Protein AF-A0A356N8U3-F1 (afdb_monomer)

Radius of gyration: 19.45 Å; Cα contacts (8 Å, |Δi|>4): 125; chains: 1; bounding box: 39×38×52 Å

Mean predicted aligned error: 4.86 Å

Foldseek 3Di:
DPDDDDDPDDPPCVVCVVVVVVVVVVVCCVVVVDDDDPPDDPDDDAQDAVLPDDPVVLVVVCVVPVQSVAALAPQRRDGLSSLVSQCVPPPHQLDLVSSCVRHNRLVGPNNNVRRSVVSNVSSCVNVVD

Solvent-accessible surface area (backbone atoms only — not comparable to full-atom values): 7810 Å² total; per-residue (Å²): 133,98,78,87,81,93,74,90,75,58,91,63,47,80,80,43,43,67,59,54,50,51,54,53,52,50,52,48,31,65,78,67,66,53,77,82,66,92,84,69,73,92,76,78,88,67,68,74,59,61,66,80,48,55,72,71,54,43,49,51,49,26,74,75,40,62,45,48,64,41,78,52,19,81,71,54,46,24,25,45,35,44,51,50,49,38,46,70,33,96,71,64,28,89,41,71,70,42,41,25,72,72,62,32,54,37,71,31,92,65,61,24,78,72,28,45,68,56,52,48,49,53,46,26,66,74,72,72,101

Secondary structure (DSSP, 8-state):
----------S-HHHHHHHHHHHHHHHHHHHT-PPP-TT------PPP-GGGS-HHHHHHHHHH-GGGGSEEETTTTEEHHHHHHHHSSSS---SHHHHHHHH-TT-STTTTTTTHHHHHHHHHHHHT-

Structure (mmCIF, N/CA/C/O backbone):
data_AF-A0A356N8U3-F1
#
_entry.id   AF-A0A356N8U3-F1
#
loop_
_atom_site.group_PDB
_atom_site.id
_atom_site.type_symbol
_atom_site.label_atom_id
_atom_site.label_alt_id
_atom_site.label_comp_id
_atom_site.label_asym_id
_atom_site.label_entity_id
_atom_site.label_seq_id
_atom_site.pdbx_PDB_ins_code
_atom_site.Cartn_x
_atom_site.Cartn_y
_atom_site.Cartn_z
_atom_site.occupancy
_atom_site.B_iso_or_equiv
_atom_site.auth_seq_id
_atom_site.auth_comp_id
_atom_site.auth_asym_id
_atom_site.auth_atom_id
_atom_site.pdbx_PDB_model_num
ATOM 1 N N . SER A 1 1 ? 5.193 -17.043 -31.653 1.00 62.25 1 SER A N 1
ATOM 2 C CA . SER A 1 1 ? 4.698 -16.829 -30.282 1.00 62.25 1 SER A CA 1
ATOM 3 C C . SER A 1 1 ? 5.470 -15.649 -29.733 1.00 62.25 1 SER A C 1
ATOM 5 O O . SER A 1 1 ? 6.689 -15.717 -29.778 1.00 62.25 1 SER A O 1
ATOM 7 N N . ASN A 1 2 ? 4.810 -14.564 -29.323 1.00 82.88 2 ASN A N 1
ATOM 8 C CA . ASN A 1 2 ? 5.488 -13.342 -28.860 1.00 82.88 2 ASN A CA 1
ATOM 9 C C . ASN A 1 2 ? 5.459 -13.306 -27.328 1.00 82.88 2 ASN A C 1
ATOM 11 O O . ASN A 1 2 ? 4.795 -12.462 -26.731 1.00 82.88 2 ASN A O 1
ATOM 15 N N . VAL A 1 3 ? 6.086 -14.305 -26.707 1.00 90.88 3 VAL A N 1
ATOM 16 C CA . VAL A 1 3 ? 6.166 -14.437 -25.249 1.00 90.88 3 VAL A CA 1
ATOM 17 C C . VAL A 1 3 ? 7.561 -14.013 -24.817 1.00 90.88 3 VAL A C 1
ATOM 19 O O . VAL A 1 3 ? 8.544 -14.563 -25.302 1.00 90.88 3 VAL A O 1
ATOM 22 N N . TYR A 1 4 ? 7.626 -13.050 -23.902 1.00 91.38 4 TYR A N 1
ATOM 23 C CA . TYR A 1 4 ? 8.856 -12.618 -23.247 1.00 91.38 4 TYR A CA 1
ATOM 24 C C . TYR A 1 4 ? 8.798 -13.090 -21.801 1.00 91.38 4 TYR A C 1
ATOM 26 O O . TYR A 1 4 ? 7.862 -12.750 -21.077 1.00 91.38 4 TYR A O 1
ATOM 34 N N . GLU A 1 5 ? 9.784 -13.877 -21.389 1.00 92.94 5 GLU A N 1
ATOM 35 C CA . GLU A 1 5 ? 9.874 -14.423 -20.041 1.00 92.94 5 GLU A CA 1
ATOM 36 C C . GLU A 1 5 ? 11.188 -13.977 -19.399 1.00 92.94 5 GLU A C 1
ATOM 38 O O . GLU A 1 5 ? 12.265 -14.180 -19.956 1.00 92.94 5 GLU A O 1
ATOM 43 N N . ALA A 1 6 ? 11.096 -13.371 -18.216 1.00 92.00 6 ALA A N 1
ATOM 44 C CA . ALA A 1 6 ? 12.245 -13.129 -17.355 1.00 92.00 6 ALA A CA 1
ATOM 45 C C . ALA A 1 6 ? 12.196 -14.114 -16.187 1.00 92.00 6 ALA A C 1
ATOM 47 O O . ALA A 1 6 ? 11.444 -13.930 -15.230 1.00 92.00 6 ALA A O 1
ATOM 48 N N . ALA A 1 7 ? 12.994 -15.174 -16.294 1.00 91.62 7 ALA A N 1
ATOM 49 C CA . ALA A 1 7 ? 13.084 -16.259 -15.324 1.00 91.62 7 ALA A CA 1
ATOM 50 C C . ALA A 1 7 ? 14.503 -16.369 -14.740 1.00 91.62 7 ALA A C 1
ATOM 52 O O . ALA A 1 7 ? 15.433 -15.703 -15.188 1.00 91.62 7 ALA A O 1
ATOM 53 N N . GLY A 1 8 ? 14.672 -17.211 -13.715 1.00 90.19 8 GLY A N 1
ATOM 54 C CA . GLY A 1 8 ? 15.982 -17.457 -13.092 1.00 90.19 8 GLY A CA 1
ATOM 55 C C . GLY A 1 8 ? 16.490 -16.324 -12.193 1.00 90.19 8 GLY A C 1
ATOM 56 O O . GLY A 1 8 ? 17.667 -16.290 -11.846 1.00 90.19 8 GLY A O 1
ATOM 57 N N . ILE A 1 9 ? 15.614 -15.397 -11.797 1.00 89.56 9 ILE A N 1
ATOM 58 C CA . ILE A 1 9 ? 15.966 -14.270 -10.930 1.00 89.56 9 ILE A CA 1
ATOM 59 C C . ILE A 1 9 ? 16.091 -14.770 -9.484 1.00 89.56 9 ILE A C 1
ATOM 61 O O . ILE A 1 9 ? 15.093 -14.989 -8.797 1.00 89.56 9 ILE A O 1
ATOM 65 N N . GLN A 1 10 ? 17.324 -14.940 -9.009 1.00 85.12 10 GLN A N 1
ATOM 66 C CA . GLN A 1 10 ? 17.610 -15.126 -7.585 1.00 85.12 10 GLN A CA 1
ATOM 67 C C . GLN A 1 10 ? 17.627 -13.762 -6.867 1.00 85.12 10 GLN A C 1
ATOM 69 O O . GLN A 1 10 ? 17.638 -12.707 -7.501 1.00 85.12 10 GLN A O 1
ATOM 74 N N . SER A 1 11 ? 17.605 -13.759 -5.528 1.00 84.44 11 SER A N 1
ATOM 75 C CA . SER A 1 11 ? 17.797 -12.530 -4.747 1.00 84.44 11 SER A CA 1
ATOM 76 C C . SER A 1 11 ? 19.015 -11.743 -5.263 1.00 84.44 11 SER A C 1
ATOM 78 O O . SER A 1 11 ? 20.086 -12.345 -5.364 1.00 84.44 11 SER A O 1
ATOM 80 N N . PRO A 1 12 ? 18.888 -10.430 -5.555 1.00 78.00 12 PRO A N 1
ATOM 81 C CA . PRO A 1 12 ? 17.771 -9.534 -5.230 1.00 78.00 12 PRO A CA 1
ATOM 82 C C . PRO A 1 12 ? 16.863 -9.190 -6.438 1.00 78.00 12 PRO A C 1
ATOM 84 O O . PRO A 1 12 ? 17.084 -8.220 -7.164 1.00 78.00 12 PRO A O 1
ATOM 87 N N . GLY A 1 13 ? 15.768 -9.937 -6.626 1.00 86.81 13 GLY A N 1
ATOM 88 C CA . GLY A 1 13 ? 14.855 -9.719 -7.760 1.00 86.81 13 GLY A CA 1
ATOM 89 C C . GLY A 1 13 ? 14.116 -8.375 -7.759 1.00 86.81 13 GLY A C 1
ATOM 90 O O . GLY A 1 13 ? 13.878 -7.809 -8.821 1.00 86.81 13 GLY A O 1
ATOM 91 N N . ILE A 1 14 ? 13.812 -7.809 -6.585 1.00 87.94 14 ILE A N 1
ATOM 92 C CA . ILE A 1 14 ? 13.098 -6.523 -6.490 1.00 87.94 14 ILE A CA 1
ATOM 93 C C . ILE A 1 14 ? 13.957 -5.335 -6.941 1.00 87.94 14 ILE A C 1
ATOM 95 O O . ILE A 1 14 ? 13.447 -4.410 -7.566 1.00 87.94 14 ILE A O 1
ATOM 99 N N . THR A 1 15 ? 15.263 -5.367 -6.664 1.00 90.75 15 THR A N 1
ATOM 100 C CA . THR A 1 15 ? 16.186 -4.301 -7.075 1.00 90.75 15 THR A CA 1
ATOM 101 C C . THR A 1 15 ? 16.579 -4.438 -8.541 1.00 90.75 15 THR A C 1
ATOM 103 O O . THR A 1 15 ? 16.852 -3.431 -9.184 1.00 90.75 15 THR A O 1
ATOM 106 N N . ALA A 1 16 ? 16.592 -5.663 -9.079 1.00 91.81 16 ALA A N 1
ATOM 107 C CA . ALA A 1 16 ? 16.871 -5.919 -10.490 1.00 91.81 16 ALA A CA 1
ATOM 108 C C . ALA A 1 16 ? 15.662 -5.646 -11.404 1.00 91.81 16 ALA A C 1
ATOM 110 O O . ALA A 1 16 ? 15.849 -5.337 -12.580 1.00 91.81 16 ALA A O 1
ATOM 111 N N . ALA A 1 17 ? 14.431 -5.719 -10.880 1.00 92.75 17 ALA A N 1
ATOM 112 C CA . ALA A 1 17 ? 13.203 -5.601 -11.669 1.00 92.75 17 ALA A CA 1
ATOM 113 C C . ALA A 1 17 ? 13.139 -4.359 -12.587 1.00 92.75 17 ALA A C 1
ATOM 115 O O . ALA A 1 17 ? 12.767 -4.530 -13.748 1.00 92.75 17 ALA A O 1
ATOM 116 N N . PRO A 1 18 ? 13.530 -3.136 -12.162 1.00 92.25 18 PRO A N 1
ATOM 117 C CA . PRO A 1 18 ? 13.520 -1.975 -13.054 1.00 92.25 18 PRO A CA 1
ATOM 118 C C . PRO A 1 18 ? 14.484 -2.108 -14.239 1.00 92.25 18 PRO A C 1
ATOM 120 O O . PRO A 1 18 ? 14.129 -1.728 -15.350 1.00 92.25 18 PRO A O 1
ATOM 123 N N . ALA A 1 19 ? 15.679 -2.665 -14.020 1.00 92.56 19 ALA A N 1
ATOM 124 C CA . ALA A 1 19 ? 16.664 -2.870 -15.082 1.00 92.56 19 ALA A CA 1
ATOM 125 C C . ALA A 1 19 ? 16.188 -3.945 -16.069 1.00 92.56 19 ALA A C 1
ATOM 127 O O . ALA A 1 19 ? 16.149 -3.705 -17.272 1.00 92.56 19 ALA A O 1
ATOM 128 N N . ILE A 1 20 ? 15.697 -5.073 -15.546 1.00 94.25 20 ILE A N 1
ATOM 129 C CA . ILE A 1 20 ? 15.106 -6.154 -16.348 1.00 94.25 20 ILE A CA 1
ATOM 130 C C . ILE A 1 20 ? 13.944 -5.625 -17.204 1.00 94.25 20 ILE A C 1
ATOM 132 O O . ILE A 1 20 ? 13.823 -5.968 -18.379 1.00 94.25 20 ILE A O 1
ATOM 136 N N . ALA A 1 21 ? 13.096 -4.754 -16.647 1.00 93.56 21 ALA A N 1
ATOM 137 C CA . ALA A 1 21 ? 11.990 -4.155 -17.387 1.00 93.56 21 ALA A CA 1
ATOM 138 C C . ALA A 1 21 ? 12.461 -3.283 -18.566 1.00 93.56 21 ALA A C 1
ATOM 140 O O . ALA A 1 21 ? 11.793 -3.263 -19.600 1.00 93.56 21 ALA A O 1
ATOM 141 N N . VAL A 1 22 ? 13.598 -2.585 -18.439 1.00 93.81 22 VAL A N 1
ATOM 142 C CA . VAL A 1 22 ? 14.196 -1.803 -19.536 1.00 93.81 22 VAL A CA 1
ATOM 143 C C . VAL A 1 22 ? 14.666 -2.720 -20.664 1.00 93.81 22 VAL A C 1
ATOM 145 O O . VAL A 1 22 ? 14.361 -2.437 -21.825 1.00 93.81 22 VAL A O 1
ATOM 148 N N . ASP A 1 23 ? 15.332 -3.826 -20.334 1.00 94.56 23 ASP A N 1
ATOM 149 C CA . ASP A 1 23 ? 15.829 -4.791 -21.321 1.00 94.56 23 ASP A CA 1
ATOM 150 C C . ASP A 1 23 ? 14.679 -5.436 -22.102 1.00 94.56 23 ASP A C 1
ATOM 152 O O . ASP A 1 23 ? 14.647 -5.363 -23.332 1.00 94.56 23 ASP A O 1
ATOM 156 N N . ILE A 1 24 ? 13.664 -5.954 -21.398 1.00 95.06 24 ILE A N 1
ATOM 157 C CA . ILE A 1 24 ? 12.464 -6.531 -22.028 1.00 95.06 24 ILE A CA 1
ATOM 158 C C . ILE A 1 24 ? 11.775 -5.499 -22.927 1.00 95.06 24 ILE A C 1
ATOM 160 O O . ILE A 1 24 ? 11.371 -5.806 -24.048 1.00 95.06 24 ILE A O 1
ATOM 164 N N . ARG A 1 25 ? 11.639 -4.254 -22.457 1.00 94.06 25 ARG A N 1
ATOM 165 C CA . ARG A 1 25 ? 11.020 -3.169 -23.228 1.00 94.06 25 ARG A CA 1
ATOM 166 C C . ARG A 1 25 ? 11.797 -2.862 -24.512 1.00 94.06 25 ARG A C 1
ATOM 168 O O . ARG A 1 25 ? 11.167 -2.565 -25.527 1.00 94.06 25 ARG A O 1
ATOM 175 N N . ASN A 1 26 ? 13.127 -2.938 -24.492 1.00 94.38 26 ASN A N 1
ATOM 176 C CA . ASN A 1 26 ? 13.948 -2.748 -25.688 1.00 94.38 26 ASN A CA 1
ATOM 177 C C . ASN A 1 26 ? 13.782 -3.911 -26.677 1.00 94.38 26 ASN A C 1
ATOM 179 O O . ASN A 1 26 ? 13.534 -3.645 -27.852 1.00 94.38 26 ASN A O 1
ATOM 183 N N . TRP A 1 27 ? 13.781 -5.163 -26.207 1.00 94.31 27 TRP A N 1
ATOM 184 C CA . TRP A 1 27 ? 13.503 -6.330 -27.058 1.00 94.31 27 TRP A CA 1
ATOM 185 C C . TRP A 1 27 ? 12.126 -6.237 -27.724 1.00 94.31 27 TRP A C 1
A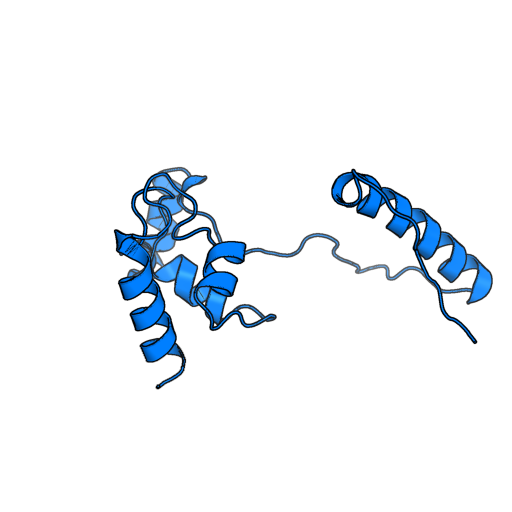TOM 187 O O . TRP A 1 27 ? 12.010 -6.377 -28.938 1.00 94.31 27 TRP A O 1
ATOM 197 N N . ILE A 1 28 ? 11.085 -5.873 -26.965 1.00 93.75 28 ILE A N 1
ATOM 198 C CA . ILE A 1 28 ? 9.730 -5.655 -27.502 1.00 93.75 28 ILE A CA 1
ATOM 199 C C . ILE A 1 28 ? 9.721 -4.560 -28.580 1.00 93.75 28 ILE A C 1
ATOM 201 O O . ILE A 1 28 ? 9.032 -4.687 -29.597 1.00 93.75 28 ILE A O 1
ATOM 205 N N . LYS A 1 29 ? 10.453 -3.460 -28.361 1.00 93.75 29 LYS A N 1
ATOM 206 C CA . LYS A 1 29 ? 10.529 -2.342 -29.313 1.00 93.75 29 LYS A CA 1
ATOM 207 C C . LYS A 1 29 ? 11.143 -2.782 -30.639 1.00 93.75 29 LYS A C 1
ATOM 209 O O . LYS A 1 29 ? 10.632 -2.387 -31.687 1.00 93.75 29 LYS A O 1
ATOM 214 N N . GLU A 1 30 ? 12.201 -3.580 -30.587 1.00 93.31 30 GLU A N 1
ATOM 215 C CA . GLU A 1 30 ? 12.912 -4.086 -31.762 1.00 93.31 30 GLU A CA 1
ATOM 216 C C . GLU A 1 30 ? 12.088 -5.141 -32.509 1.00 93.31 30 GLU A C 1
ATOM 218 O O . GLU A 1 30 ? 11.796 -4.964 -33.695 1.00 93.31 30 GLU A O 1
ATOM 223 N N . ASP A 1 31 ? 11.622 -6.171 -31.805 1.00 94.31 31 ASP A N 1
ATOM 224 C CA . ASP A 1 31 ? 10.918 -7.312 -32.395 1.00 94.31 31 ASP A CA 1
ATOM 225 C C . ASP A 1 31 ? 9.560 -6.925 -32.993 1.00 94.31 31 ASP A C 1
ATOM 227 O O . ASP A 1 31 ? 9.199 -7.359 -34.091 1.00 94.31 31 ASP A O 1
ATOM 231 N N . LEU A 1 32 ? 8.787 -6.095 -32.283 1.00 92.88 32 LEU A N 1
ATOM 232 C CA . LEU A 1 32 ? 7.435 -5.704 -32.702 1.00 92.88 32 LEU A CA 1
ATOM 233 C C . LEU A 1 32 ? 7.399 -4.371 -33.451 1.00 92.88 32 LEU A C 1
ATOM 235 O O . LEU A 1 32 ? 6.318 -3.921 -33.839 1.00 92.88 32 LEU A O 1
ATOM 239 N N . LYS A 1 33 ? 8.550 -3.708 -33.631 1.00 93.19 33 LYS A N 1
ATOM 240 C CA . LYS A 1 33 ? 8.638 -2.330 -34.153 1.00 93.19 33 LYS A CA 1
ATOM 241 C C . LYS A 1 33 ? 7.699 -1.375 -33.401 1.00 93.19 33 LYS A C 1
ATOM 243 O O . LYS A 1 33 ? 7.084 -0.481 -33.992 1.00 93.19 33 LYS A O 1
ATOM 248 N N . ALA A 1 34 ? 7.543 -1.602 -32.095 1.00 91.31 34 ALA A N 1
ATOM 249 C CA . ALA A 1 34 ? 6.606 -0.865 -31.261 1.00 91.31 34 ALA A CA 1
ATOM 250 C C . ALA A 1 34 ? 7.036 0.603 -31.120 1.00 91.31 34 ALA A C 1
ATOM 252 O O . ALA A 1 34 ? 8.221 0.935 -31.079 1.00 91.31 34 ALA A O 1
ATOM 253 N N . LYS A 1 35 ? 6.055 1.505 -31.031 1.00 92.38 35 LYS A N 1
ATOM 254 C CA . LYS A 1 35 ? 6.299 2.938 -30.835 1.00 92.38 35 LYS A CA 1
ATOM 255 C C . LYS A 1 35 ? 6.156 3.305 -29.369 1.00 92.38 35 LYS A C 1
ATOM 257 O O . LYS A 1 35 ? 5.328 2.748 -28.652 1.00 92.38 35 LYS A O 1
ATOM 262 N N . GLU A 1 36 ? 6.946 4.280 -28.940 1.00 90.12 36 GLU A N 1
ATOM 263 C CA . GLU A 1 36 ? 6.826 4.815 -27.591 1.00 90.12 36 GLU A CA 1
ATOM 264 C C . GLU A 1 36 ? 5.510 5.569 -27.418 1.00 90.12 36 GLU A C 1
ATOM 266 O O . GLU A 1 36 ? 5.057 6.295 -28.307 1.00 90.12 36 GLU A O 1
ATOM 271 N N . LYS A 1 37 ? 4.896 5.399 -26.247 1.00 91.81 37 LYS A N 1
ATOM 272 C CA . LYS A 1 37 ? 3.691 6.124 -25.868 1.00 91.81 37 LYS A CA 1
ATOM 273 C C . LYS A 1 37 ? 4.097 7.484 -25.295 1.00 91.81 37 LYS A C 1
ATOM 275 O O . LYS A 1 37 ? 4.569 7.559 -24.166 1.00 91.81 37 LYS A O 1
ATOM 280 N N . SER A 1 38 ? 3.898 8.549 -26.070 1.00 91.44 38 SER A N 1
ATOM 281 C CA . SER A 1 38 ? 4.341 9.916 -25.738 1.00 91.44 38 SER A CA 1
ATOM 282 C C . SER A 1 38 ? 3.731 10.497 -24.457 1.00 91.44 38 SER A C 1
ATOM 284 O O . SER A 1 38 ? 4.317 11.385 -23.851 1.00 91.44 38 SER A O 1
ATOM 286 N N . ASN A 1 39 ? 2.571 9.994 -24.030 1.00 92.88 39 ASN A N 1
ATOM 287 C CA . ASN A 1 39 ? 1.864 10.418 -22.820 1.00 92.88 39 ASN A CA 1
ATOM 288 C C . ASN A 1 39 ? 1.897 9.362 -21.701 1.00 92.88 39 ASN A C 1
ATOM 290 O O . ASN A 1 39 ? 0.971 9.278 -20.892 1.00 92.88 39 ASN A O 1
ATOM 294 N N . PHE A 1 40 ? 2.920 8.507 -21.672 1.00 89.88 40 PHE A N 1
ATOM 295 C CA . PHE A 1 40 ? 3.100 7.559 -20.578 1.00 89.88 40 PHE A CA 1
ATOM 296 C C . PHE A 1 40 ? 3.487 8.289 -19.284 1.00 89.88 40 PHE A C 1
ATOM 298 O O . PHE A 1 40 ? 4.495 8.987 -19.237 1.00 89.88 40 PHE A O 1
ATOM 305 N N . ASN A 1 41 ? 2.694 8.102 -18.227 1.00 89.31 41 ASN A N 1
ATOM 306 C CA . ASN A 1 41 ? 3.028 8.562 -16.884 1.00 89.31 41 ASN A CA 1
ATOM 307 C C . ASN A 1 41 ? 3.548 7.369 -16.059 1.00 89.31 41 ASN A C 1
ATOM 309 O O . ASN A 1 41 ? 2.749 6.486 -15.738 1.00 89.31 41 ASN A O 1
ATOM 313 N N . PRO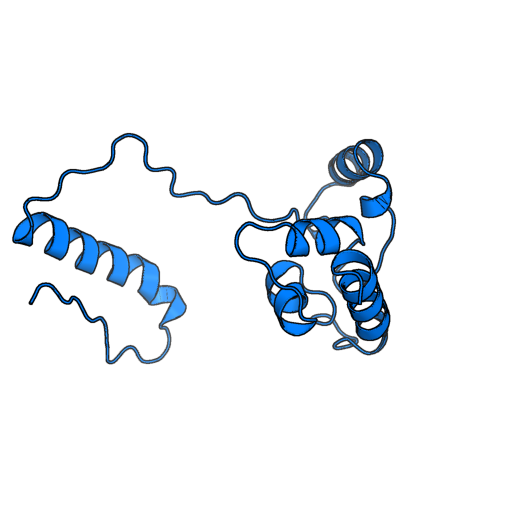 A 1 42 ? 4.845 7.327 -15.700 1.00 84.94 42 PRO A N 1
ATOM 314 C CA . PRO A 1 42 ? 5.413 6.237 -14.908 1.00 84.94 42 PRO A CA 1
ATOM 315 C C . PRO A 1 42 ? 5.052 6.324 -13.417 1.00 84.94 42 PRO A C 1
ATOM 317 O O . PRO A 1 42 ? 5.313 5.380 -12.674 1.00 84.94 42 PRO A O 1
ATOM 320 N N . VAL A 1 43 ? 4.482 7.444 -12.959 1.00 87.06 43 VAL A N 1
ATOM 321 C CA . VAL A 1 43 ? 4.177 7.681 -11.546 1.00 87.06 43 VAL A CA 1
ATOM 322 C C . VAL A 1 43 ? 2.720 7.337 -11.264 1.00 87.06 43 VAL A C 1
ATOM 324 O O . VAL A 1 43 ? 1.797 8.019 -11.719 1.00 87.06 43 VAL A O 1
ATOM 327 N N . TYR A 1 44 ? 2.514 6.296 -10.461 1.00 83.06 44 TYR A N 1
ATOM 328 C CA . TYR A 1 44 ? 1.209 5.970 -9.901 1.00 83.06 44 TYR A CA 1
ATOM 329 C C . TYR A 1 44 ? 0.980 6.748 -8.600 1.00 83.06 44 TYR A C 1
ATOM 331 O O . TYR A 1 44 ? 1.842 6.790 -7.723 1.00 83.06 44 TYR A O 1
ATOM 339 N N . LYS A 1 45 ? -0.198 7.365 -8.466 1.00 82.50 45 LYS A N 1
ATOM 340 C CA . LYS A 1 45 ? -0.609 8.018 -7.220 1.00 82.50 45 LYS A CA 1
ATOM 341 C C . LYS A 1 45 ? -1.063 6.945 -6.236 1.00 82.50 45 LYS A C 1
ATOM 343 O O . LYS A 1 45 ? -2.112 6.337 -6.422 1.00 82.50 45 LYS A O 1
ATOM 348 N N . HIS A 1 46 ? -0.247 6.696 -5.221 1.00 83.75 46 HIS A N 1
ATOM 349 C CA . HIS A 1 46 ? -0.593 5.791 -4.133 1.00 83.75 46 HIS A CA 1
ATOM 350 C C . HIS A 1 46 ? -1.520 6.478 -3.124 1.00 83.75 46 HIS A C 1
ATOM 352 O O . HIS A 1 46 ? -1.531 7.706 -3.035 1.00 83.75 46 HIS A O 1
ATOM 358 N N . THR A 1 47 ? -2.248 5.673 -2.345 1.00 87.94 47 THR A N 1
ATOM 359 C CA . THR A 1 47 ? -2.913 6.120 -1.115 1.00 87.94 47 THR A CA 1
ATOM 360 C C . THR A 1 47 ? -1.924 6.937 -0.277 1.00 87.94 47 THR A C 1
ATOM 362 O O . THR A 1 47 ? -0.770 6.497 -0.138 1.00 87.94 47 THR A O 1
ATOM 365 N N . PRO A 1 48 ? -2.314 8.116 0.242 1.00 90.19 48 PRO A N 1
ATOM 366 C CA . PRO A 1 48 ? -1.434 8.910 1.088 1.00 90.19 48 PRO A CA 1
ATOM 367 C C . PRO A 1 48 ? -0.965 8.097 2.297 1.00 90.19 48 PRO A C 1
ATOM 369 O O . PRO A 1 48 ? -1.614 7.143 2.717 1.00 90.19 48 PRO A O 1
ATOM 372 N N . ARG A 1 49 ? 0.196 8.470 2.839 1.00 93.44 49 ARG A N 1
ATOM 373 C CA . ARG A 1 49 ? 0.702 7.928 4.102 1.00 93.44 49 ARG A CA 1
ATOM 374 C C . ARG A 1 49 ? 0.858 9.054 5.094 1.00 93.44 49 ARG A C 1
ATOM 376 O O . ARG A 1 49 ? 1.872 9.749 5.049 1.00 93.44 49 ARG A O 1
ATOM 383 N N . LEU A 1 50 ? -0.129 9.230 5.967 1.00 94.50 50 LEU A N 1
ATOM 384 C CA . LEU A 1 50 ? -0.175 10.363 6.898 1.00 94.50 50 LEU A CA 1
ATOM 385 C C . LEU A 1 50 ? 1.031 10.388 7.837 1.00 94.50 50 LEU A C 1
ATOM 387 O O . LEU A 1 50 ? 1.514 11.465 8.164 1.00 94.50 50 LEU A O 1
ATOM 391 N N . ALA A 1 51 ? 1.559 9.215 8.191 1.00 95.00 51 ALA A N 1
ATOM 392 C CA . ALA A 1 51 ? 2.779 9.056 8.981 1.00 95.00 51 ALA A CA 1
ATOM 393 C C . ALA A 1 51 ? 4.013 9.780 8.399 1.00 95.00 51 ALA A C 1
ATOM 395 O O . ALA A 1 51 ? 4.955 10.070 9.129 1.00 95.00 51 ALA A O 1
ATOM 396 N N . ASN A 1 52 ? 4.026 10.052 7.088 1.00 94.75 52 ASN A N 1
ATOM 397 C CA . ASN A 1 52 ? 5.141 10.703 6.396 1.00 94.75 52 ASN A CA 1
ATOM 398 C C . ASN A 1 52 ? 4.887 12.191 6.096 1.00 94.75 52 ASN A C 1
ATOM 400 O O . ASN A 1 52 ? 5.719 12.816 5.439 1.00 94.75 52 ASN A O 1
ATOM 404 N N . LEU A 1 53 ? 3.734 12.732 6.493 1.00 94.81 53 LEU A N 1
ATOM 405 C CA . LEU A 1 53 ? 3.309 14.095 6.177 1.00 94.81 53 LEU A CA 1
ATOM 406 C C . LEU A 1 53 ? 3.549 15.042 7.354 1.00 94.81 53 LEU A C 1
ATOM 408 O O . LEU A 1 53 ? 3.571 14.609 8.508 1.00 94.81 53 LEU A O 1
ATOM 412 N N . SER A 1 54 ? 3.677 16.341 7.069 1.00 97.19 54 SER A N 1
ATOM 413 C CA . SER A 1 54 ? 3.691 17.361 8.125 1.00 97.19 54 SER A CA 1
ATOM 414 C C . SER A 1 54 ? 2.315 17.496 8.785 1.00 97.19 54 SER A C 1
ATOM 416 O O . SER A 1 54 ? 1.289 17.117 8.211 1.00 97.19 54 SER A O 1
ATOM 418 N N . ASP A 1 55 ? 2.261 18.089 9.976 1.00 95.75 55 ASP A N 1
ATOM 419 C CA . ASP A 1 55 ? 0.991 18.326 10.666 1.00 95.75 55 ASP A CA 1
ATOM 420 C C . ASP A 1 55 ? 0.049 19.227 9.850 1.00 95.75 55 ASP A C 1
ATOM 422 O O . ASP A 1 55 ? -1.159 18.983 9.812 1.00 95.75 55 ASP A O 1
ATOM 426 N N . GLU A 1 56 ? 0.578 20.218 9.119 1.00 97.50 56 GLU A N 1
ATOM 427 C CA . GLU A 1 56 ? -0.234 21.057 8.228 1.00 97.50 56 GLU A CA 1
ATOM 428 C C . GLU A 1 56 ? -0.822 20.263 7.057 1.00 97.50 56 GLU A C 1
ATOM 430 O O . GLU A 1 56 ? -1.948 20.522 6.626 1.00 97.50 56 GLU A O 1
ATOM 435 N N . GLU A 1 57 ? -0.077 19.302 6.513 1.00 96.62 57 GLU A N 1
ATOM 436 C CA . GLU A 1 57 ? -0.559 18.428 5.444 1.00 96.62 57 GLU A CA 1
ATOM 437 C C . GLU A 1 57 ? -1.607 17.441 5.961 1.00 96.62 57 GLU A C 1
ATOM 439 O O . GLU A 1 57 ? -2.660 17.292 5.336 1.00 96.62 57 GLU A O 1
ATOM 444 N N . ARG A 1 58 ? -1.379 16.831 7.131 1.00 96.12 58 ARG A N 1
ATOM 445 C CA . ARG A 1 58 ? -2.368 15.971 7.804 1.00 96.12 58 ARG A CA 1
ATOM 446 C C . ARG A 1 58 ? -3.661 16.741 8.063 1.00 96.12 58 ARG A C 1
ATOM 448 O O . ARG A 1 58 ? -4.738 16.247 7.739 1.00 96.12 58 ARG A O 1
ATOM 455 N N . ALA A 1 59 ? -3.564 17.979 8.552 1.00 96.62 59 ALA A N 1
ATOM 456 C CA . ALA A 1 59 ? -4.721 18.840 8.785 1.00 96.62 59 ALA A CA 1
ATOM 457 C C . ALA A 1 59 ? -5.528 19.109 7.504 1.00 96.62 59 ALA A C 1
ATOM 459 O O . ALA A 1 59 ? -6.757 19.141 7.561 1.00 96.62 59 ALA A O 1
ATOM 460 N N . LYS A 1 60 ? -4.875 19.244 6.340 1.00 97.62 60 LYS A N 1
ATOM 461 C CA . LYS A 1 60 ? -5.575 19.386 5.048 1.00 97.62 60 LYS A CA 1
ATOM 462 C C . LYS A 1 60 ? -6.369 18.133 4.684 1.00 97.62 60 LYS A C 1
ATOM 464 O O . LYS A 1 60 ? -7.512 18.271 4.258 1.00 97.62 60 LYS A O 1
ATOM 469 N N . TYR A 1 61 ? -5.800 16.940 4.869 1.00 96.50 61 TYR A N 1
ATOM 470 C CA . TYR A 1 61 ? -6.522 15.682 4.632 1.00 96.50 61 TYR A CA 1
ATOM 471 C C . TYR A 1 61 ? -7.722 15.541 5.572 1.00 96.50 61 TYR A C 1
ATOM 473 O O . TYR A 1 61 ? -8.824 15.263 5.109 1.00 96.50 61 TYR A O 1
ATOM 481 N N . ILE A 1 62 ? -7.537 15.824 6.865 1.00 97.25 62 ILE A N 1
ATOM 482 C CA . ILE A 1 62 ? -8.607 15.766 7.874 1.00 97.25 62 ILE A CA 1
ATOM 483 C C . ILE A 1 62 ? -9.721 16.779 7.568 1.00 97.25 62 ILE A C 1
ATOM 485 O O . ILE A 1 62 ? -10.900 16.462 7.706 1.00 97.25 62 ILE A O 1
ATOM 489 N N . ALA A 1 63 ? -9.365 17.989 7.126 1.00 97.62 63 ALA A N 1
ATOM 490 C CA . ALA A 1 63 ? -10.337 19.013 6.749 1.00 97.62 63 ALA A CA 1
ATOM 491 C C . ALA A 1 63 ? -11.157 18.630 5.504 1.00 97.62 63 ALA A C 1
ATOM 493 O O . ALA A 1 63 ? -12.307 19.046 5.384 1.00 97.62 63 ALA A O 1
ATOM 494 N N . GLN A 1 64 ? -10.576 17.859 4.579 1.00 96.62 64 GLN A N 1
ATOM 495 C CA . GLN A 1 64 ? -11.258 17.381 3.371 1.00 96.62 64 GLN A CA 1
ATOM 496 C C . GLN A 1 64 ? -12.123 16.147 3.640 1.00 96.62 64 GLN A C 1
ATOM 498 O O . GLN A 1 64 ? -13.243 16.069 3.141 1.00 96.62 6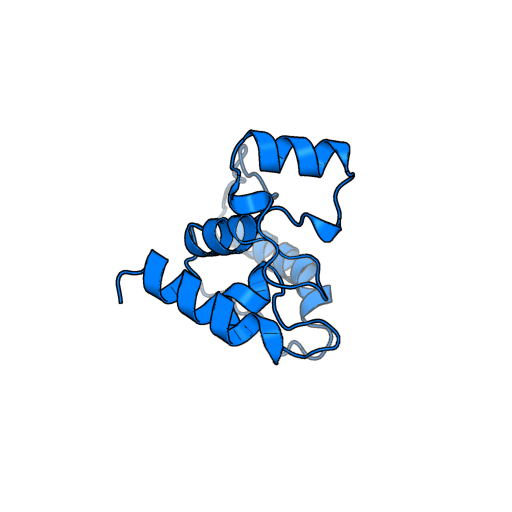4 GLN A O 1
ATOM 503 N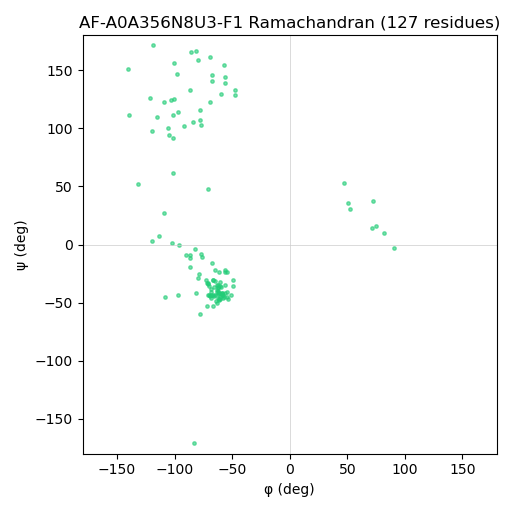 N . ASN A 1 65 ? -11.619 15.198 4.428 1.00 96.88 65 ASN A N 1
ATOM 504 C CA . ASN A 1 65 ? -12.354 14.022 4.871 1.00 96.88 65 ASN A CA 1
ATOM 505 C C . ASN A 1 65 ? -12.023 13.733 6.354 1.00 96.88 65 ASN A C 1
ATOM 507 O O . ASN A 1 65 ? -10.907 13.296 6.656 1.00 96.88 65 ASN A O 1
ATOM 511 N N . PRO A 1 66 ? -12.990 13.908 7.280 1.00 97.50 66 PRO A N 1
ATOM 512 C CA . PRO A 1 66 ? -12.800 13.654 8.709 1.00 97.50 66 PRO A CA 1
ATOM 513 C C . PRO A 1 66 ? -12.321 12.240 9.066 1.00 97.50 66 PRO A C 1
ATOM 515 O O . PRO A 1 66 ? -11.731 12.059 10.130 1.00 97.50 66 PRO A O 1
ATOM 518 N N . GLU A 1 67 ? -12.517 11.239 8.202 1.00 97.94 67 GLU A N 1
ATOM 519 C CA . GLU A 1 67 ? -12.042 9.867 8.437 1.00 97.94 67 GLU A CA 1
ATOM 520 C C . GLU A 1 67 ? -10.512 9.762 8.482 1.00 97.94 67 GLU A C 1
ATOM 522 O O . GLU A 1 67 ? -9.966 8.852 9.111 1.00 97.94 67 GLU A O 1
ATOM 527 N N . TYR A 1 68 ? -9.794 10.722 7.895 1.00 98.00 68 TYR A N 1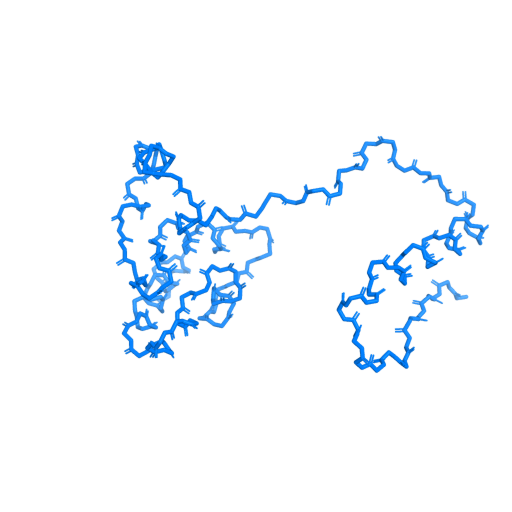
ATOM 528 C CA . TYR A 1 68 ? -8.346 10.849 8.071 1.00 98.00 68 TYR A CA 1
ATOM 529 C C . TYR A 1 68 ? -7.939 11.243 9.499 1.00 98.00 68 TYR A C 1
ATOM 531 O O . TYR A 1 68 ? -6.779 11.082 9.874 1.00 98.00 68 TYR A O 1
ATOM 539 N N . GLY A 1 69 ? -8.876 11.742 10.310 1.00 96.94 69 GLY A N 1
ATOM 540 C CA . GLY A 1 69 ? -8.660 12.052 11.725 1.00 96.94 69 GLY A CA 1
ATOM 541 C C . GLY A 1 69 ? -8.884 10.857 12.655 1.00 96.94 69 GLY A C 1
ATOM 542 O O . GLY A 1 69 ? -8.525 10.918 13.832 1.00 96.94 69 GLY A O 1
ATOM 543 N N . GLU A 1 70 ? -9.461 9.760 12.158 1.00 97.94 70 GLU A N 1
ATOM 544 C CA . GLU A 1 70 ? -9.752 8.573 12.959 1.00 97.94 70 GLU A CA 1
ATOM 545 C C . GLU A 1 70 ? -8.581 7.584 12.904 1.00 97.94 70 GLU A C 1
ATOM 547 O O . GLU A 1 70 ? -8.397 6.859 11.931 1.00 97.94 70 GLU A O 1
ATOM 552 N N . MET A 1 71 ? -7.766 7.540 13.959 1.00 97.75 71 MET A N 1
ATOM 553 C CA . MET A 1 71 ? -6.576 6.683 14.006 1.00 97.75 71 MET A CA 1
ATOM 554 C C . MET A 1 71 ? -6.911 5.216 14.298 1.00 97.75 71 MET A C 1
ATOM 556 O O . MET A 1 71 ? -7.316 4.871 15.409 1.00 97.75 71 MET A O 1
ATOM 560 N N . ILE A 1 72 ? -6.624 4.333 13.337 1.00 98.44 72 ILE A N 1
ATOM 561 C CA . ILE A 1 72 ? -6.878 2.887 13.431 1.00 98.44 72 ILE A CA 1
ATOM 562 C C . ILE A 1 72 ? -5.629 2.113 13.861 1.00 98.44 72 ILE A C 1
ATOM 564 O O . ILE A 1 72 ? -5.701 1.237 14.727 1.00 98.44 72 ILE A O 1
ATOM 568 N N . CYS A 1 73 ? -4.457 2.427 13.300 1.00 98.19 73 CYS A N 1
ATOM 569 C CA . CYS A 1 73 ? -3.189 1.821 13.704 1.00 98.19 73 CYS A CA 1
ATOM 570 C C . CYS A 1 73 ? -2.262 2.866 14.318 1.00 98.19 73 CYS A C 1
ATOM 572 O O . CYS A 1 73 ? -1.694 3.687 13.611 1.00 98.19 73 CYS A O 1
ATOM 574 N N . ARG A 1 74 ? -2.041 2.791 15.633 1.00 97.00 74 ARG A N 1
ATOM 575 C CA . ARG A 1 74 ? -1.123 3.708 16.330 1.00 97.00 74 ARG A CA 1
ATOM 576 C C . ARG A 1 74 ? 0.352 3.438 16.036 1.00 97.00 74 ARG A C 1
ATOM 578 O O . ARG A 1 74 ? 1.143 4.362 16.073 1.00 97.00 74 ARG A O 1
ATOM 585 N N . CYS A 1 75 ? 0.735 2.185 15.773 1.00 97.19 75 CYS A N 1
ATOM 586 C CA . CYS A 1 75 ? 2.146 1.847 15.559 1.00 97.19 75 CYS A CA 1
ATOM 587 C C . CYS A 1 75 ? 2.700 2.367 14.231 1.00 97.19 75 CYS A C 1
ATOM 589 O O . CYS A 1 75 ? 3.882 2.663 14.162 1.00 97.19 75 CYS A O 1
ATOM 591 N N . GLU A 1 76 ? 1.859 2.421 13.199 1.00 97.56 76 GLU A N 1
ATOM 592 C CA . GLU A 1 76 ? 2.234 2.855 11.846 1.00 97.56 76 GLU A CA 1
ATOM 593 C C . GLU A 1 76 ? 1.542 4.172 11.469 1.00 97.56 76 GLU A C 1
ATOM 595 O O . GLU A 1 76 ? 1.599 4.580 10.319 1.00 97.56 76 GLU A O 1
ATOM 600 N N . GLU A 1 77 ? 0.852 4.794 12.432 1.00 97.12 77 GLU A N 1
ATOM 601 C CA . GLU A 1 77 ? 0.053 6.009 12.258 1.00 97.12 77 GLU A CA 1
ATOM 602 C C . GLU A 1 77 ? -0.890 5.977 11.042 1.00 97.12 77 GLU A C 1
ATOM 604 O O . GLU A 1 77 ? -0.919 6.903 10.238 1.00 97.12 77 GLU A O 1
ATOM 609 N N . VAL A 1 78 ? -1.713 4.926 10.958 1.00 98.06 78 VAL A N 1
ATOM 610 C CA . VAL A 1 78 ? -2.690 4.733 9.873 1.00 98.06 78 VAL A CA 1
ATOM 611 C C . VAL A 1 78 ? -4.090 5.129 10.330 1.00 98.06 78 VAL A C 1
ATOM 613 O O . VAL A 1 78 ? -4.596 4.600 11.329 1.00 98.06 78 VAL A O 1
ATOM 616 N N . SER A 1 79 ? -4.715 6.022 9.576 1.00 98.38 79 SER A N 1
ATOM 617 C CA . SER A 1 79 ? -6.089 6.496 9.741 1.00 98.38 79 SER A CA 1
ATOM 618 C C . SER A 1 79 ? -7.125 5.597 9.049 1.00 98.38 79 SER A C 1
ATOM 620 O O . SER A 1 79 ? -6.792 4.750 8.216 1.00 98.38 79 SER A O 1
ATOM 622 N N . LYS A 1 80 ? -8.406 5.781 9.381 1.00 98.50 80 LYS A N 1
ATOM 623 C CA . LYS A 1 80 ? -9.531 5.128 8.702 1.00 98.50 80 LYS A CA 1
ATOM 624 C C . LYS A 1 80 ? -9.614 5.567 7.239 1.00 98.50 80 LYS A C 1
ATOM 626 O O . LYS A 1 80 ? -9.793 4.710 6.378 1.00 98.50 80 LYS A O 1
ATOM 631 N N . GLY A 1 81 ? -9.398 6.857 6.966 1.00 97.94 81 GLY A N 1
ATOM 632 C CA . GLY A 1 81 ? -9.365 7.412 5.609 1.00 97.94 81 GLY A CA 1
ATOM 633 C C . GLY A 1 81 ? -8.365 6.690 4.702 1.00 97.94 81 GLY A C 1
ATOM 634 O O . GLY A 1 81 ? -8.724 6.252 3.618 1.00 97.94 81 GLY A O 1
ATOM 635 N N . GLU A 1 82 ? -7.145 6.426 5.184 1.00 97.81 82 GLU A N 1
ATOM 636 C CA . GLU A 1 82 ? -6.148 5.652 4.421 1.00 97.81 82 GLU A CA 1
ATOM 637 C C . GLU A 1 82 ? -6.603 4.216 4.118 1.00 97.81 82 GLU A C 1
ATOM 639 O O . GLU A 1 82 ? -6.278 3.663 3.067 1.00 97.81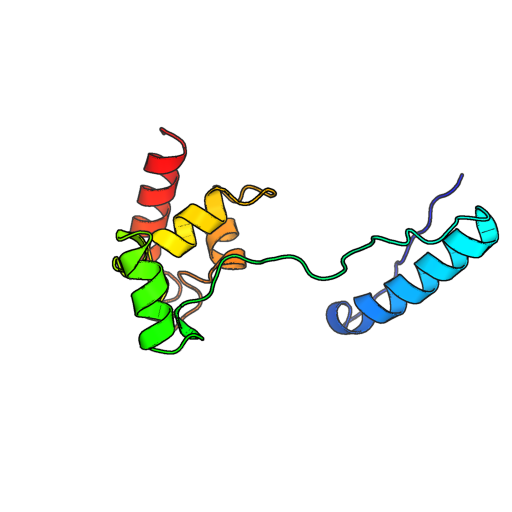 82 GLU A O 1
ATOM 644 N N . ILE A 1 83 ? -7.343 3.582 5.030 1.00 97.75 83 ILE A N 1
ATOM 645 C CA . ILE A 1 83 ? -7.872 2.232 4.807 1.00 97.75 83 ILE A CA 1
ATOM 646 C C . ILE A 1 83 ? -8.967 2.262 3.738 1.00 97.75 83 ILE A C 1
ATOM 648 O O . ILE A 1 83 ? -8.947 1.410 2.852 1.00 97.75 83 ILE A O 1
ATOM 652 N N . ILE A 1 84 ? -9.874 3.237 3.784 1.00 97.19 84 ILE A N 1
ATOM 653 C CA . ILE A 1 84 ? -10.944 3.394 2.788 1.00 97.19 84 ILE A CA 1
ATOM 654 C C . ILE A 1 84 ? -10.356 3.705 1.411 1.00 97.19 84 ILE A C 1
ATOM 656 O O . ILE A 1 84 ? -10.634 2.976 0.463 1.00 97.19 84 ILE A O 1
ATOM 660 N N . ASP A 1 85 ? -9.431 4.660 1.309 1.00 95.94 85 ASP A N 1
ATOM 661 C CA . ASP A 1 85 ? -8.719 4.951 0.060 1.00 95.94 85 ASP A CA 1
ATOM 662 C C . ASP A 1 85 ? -8.000 3.712 -0.508 1.00 95.94 85 ASP A C 1
ATOM 664 O O . ASP A 1 85 ? -7.885 3.534 -1.724 1.00 95.94 85 ASP A O 1
ATOM 668 N N . ALA A 1 86 ? -7.476 2.836 0.357 1.00 95.75 86 ALA A N 1
ATOM 669 C CA . ALA A 1 86 ? -6.881 1.580 -0.085 1.00 95.75 86 ALA A CA 1
ATOM 670 C C . ALA A 1 86 ? -7.935 0.612 -0.653 1.00 95.75 86 ALA A C 1
ATOM 672 O O . ALA A 1 86 ? -7.650 -0.068 -1.643 1.00 95.75 86 ALA A O 1
ATOM 673 N N . LEU A 1 87 ? -9.131 0.549 -0.063 1.00 96.19 87 LEU A N 1
ATOM 674 C CA . LEU A 1 87 ? -10.246 -0.288 -0.525 1.00 96.19 87 LEU A CA 1
ATOM 675 C C . LEU A 1 87 ? -10.863 0.223 -1.835 1.00 96.19 87 LEU A C 1
ATOM 677 O O . LEU A 1 87 ? -11.211 -0.587 -2.696 1.00 96.19 87 LEU A O 1
ATOM 681 N N . GLU A 1 88 ? -10.895 1.540 -2.030 1.00 94.19 88 GLU A N 1
ATOM 682 C CA . GLU A 1 88 ? -11.371 2.207 -3.250 1.00 94.19 88 GLU A CA 1
ATOM 683 C C . GLU A 1 88 ? -10.315 2.270 -4.371 1.00 94.19 88 GLU A C 1
ATOM 685 O O . GLU A 1 88 ? -10.595 2.708 -5.491 1.00 94.19 88 GLU A O 1
ATOM 690 N N . SER A 1 89 ? -9.090 1.797 -4.113 1.00 91.19 89 SER A N 1
ATOM 691 C CA . SER A 1 89 ? -8.025 1.731 -5.116 1.00 91.19 89 SER A CA 1
ATOM 692 C C . SER A 1 89 ? -8.466 0.924 -6.353 1.00 91.19 89 SER A C 1
ATOM 694 O O . SER A 1 89 ? -9.098 -0.124 -6.209 1.00 91.19 89 SER A O 1
ATOM 696 N N . PRO A 1 90 ? -8.038 1.308 -7.579 1.00 89.19 90 PRO A N 1
ATOM 697 C CA . PRO A 1 90 ? -8.306 0.547 -8.805 1.00 89.19 90 PRO A CA 1
ATOM 698 C C . PRO A 1 90 ? -7.976 -0.948 -8.716 1.00 89.19 90 PRO A C 1
ATOM 700 O O . PRO A 1 90 ? -8.620 -1.772 -9.359 1.00 89.19 90 PRO A O 1
ATOM 703 N N . LEU A 1 91 ? -6.972 -1.301 -7.909 1.00 88.38 91 LEU A N 1
ATOM 704 C CA . LEU A 1 91 ? -6.717 -2.679 -7.507 1.00 88.38 91 LEU A CA 1
ATOM 705 C C . LEU A 1 91 ? -7.257 -2.863 -6.085 1.00 88.38 91 LEU A C 1
ATOM 707 O O . LEU A 1 91 ? -6.538 -2.608 -5.115 1.00 88.38 91 LEU A O 1
ATOM 711 N N . LYS A 1 92 ? -8.518 -3.294 -5.988 1.00 85.56 92 LYS A N 1
ATOM 712 C CA . LYS A 1 92 ? -9.213 -3.520 -4.717 1.00 85.56 92 LYS A CA 1
ATOM 713 C C . LYS A 1 92 ? -8.452 -4.502 -3.828 1.00 85.56 92 LYS A C 1
ATOM 715 O O . LYS A 1 92 ? -7.942 -5.520 -4.296 1.00 85.56 92 LYS A O 1
ATOM 720 N N . VAL A 1 93 ? -8.399 -4.203 -2.533 1.00 92.44 93 VAL A N 1
ATOM 721 C CA . VAL A 1 93 ? -7.671 -4.997 -1.529 1.00 92.44 93 VAL A CA 1
ATOM 722 C C . VAL A 1 93 ? -8.524 -5.288 -0.292 1.00 92.44 93 VAL A C 1
ATOM 724 O O . VAL A 1 93 ? -8.079 -5.068 0.829 1.00 92.44 93 VAL A O 1
ATOM 727 N N . ALA A 1 94 ? -9.734 -5.817 -0.489 1.00 95.75 94 ALA A N 1
ATOM 728 C CA . ALA A 1 94 ? -10.708 -6.138 0.566 1.00 95.75 94 ALA A CA 1
ATOM 729 C C . ALA A 1 94 ? -10.318 -7.354 1.440 1.00 95.75 94 ALA A C 1
ATOM 731 O O . ALA A 1 94 ? -11.092 -8.276 1.675 1.00 95.75 94 ALA A O 1
ATOM 732 N N . THR A 1 95 ? -9.074 -7.387 1.910 1.00 97.25 95 THR A N 1
ATOM 733 C CA . THR A 1 95 ? -8.563 -8.345 2.892 1.00 97.25 95 THR A CA 1
ATOM 734 C C . THR A 1 95 ? -7.635 -7.611 3.850 1.00 97.25 95 THR A C 1
ATOM 736 O O . THR A 1 95 ? -6.953 -6.662 3.459 1.00 97.25 95 THR A O 1
ATOM 739 N N . ILE A 1 96 ? -7.537 -8.078 5.098 1.00 96.69 96 ILE A N 1
ATOM 740 C CA . ILE A 1 96 ? -6.606 -7.501 6.087 1.00 96.69 96 ILE A CA 1
ATOM 741 C C . ILE A 1 96 ? -5.173 -7.480 5.530 1.00 96.69 96 ILE A C 1
ATOM 743 O O . ILE A 1 96 ? -4.444 -6.507 5.702 1.00 96.69 96 ILE A O 1
ATOM 747 N N . ASP A 1 97 ? -4.773 -8.546 4.838 1.00 96.56 97 ASP A N 1
ATOM 748 C CA . ASP A 1 97 ? -3.431 -8.709 4.281 1.00 96.56 97 ASP A CA 1
ATOM 749 C C . ASP A 1 97 ? -3.174 -7.787 3.068 1.00 96.56 97 ASP A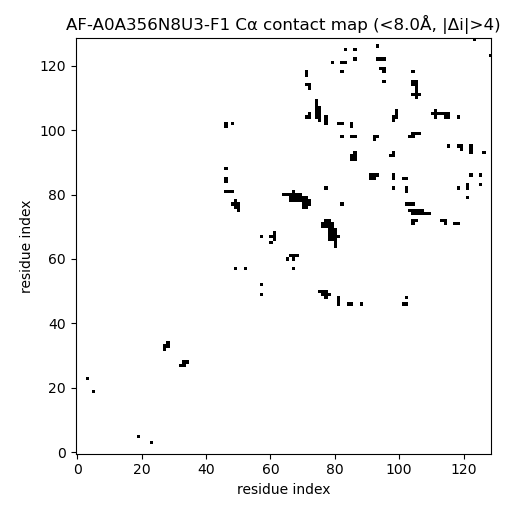 C 1
ATOM 751 O O . ASP A 1 97 ? -2.068 -7.265 2.875 1.00 96.56 97 ASP A O 1
ATOM 755 N N . GLY A 1 98 ? -4.222 -7.525 2.283 1.00 96.19 98 GLY A N 1
ATOM 756 C CA . GLY A 1 98 ? -4.225 -6.547 1.201 1.00 96.19 98 GLY A CA 1
ATOM 757 C C . GLY A 1 98 ? -4.082 -5.116 1.719 1.00 96.19 98 GLY A C 1
ATOM 758 O O . GLY A 1 98 ? -3.151 -4.413 1.317 1.00 96.19 98 GLY A O 1
ATOM 759 N N . VAL A 1 99 ? -4.928 -4.708 2.671 1.00 96.94 99 VAL A N 1
ATOM 760 C CA . VAL A 1 99 ? -4.841 -3.390 3.326 1.00 96.94 99 VAL A CA 1
ATOM 761 C C . VAL A 1 99 ? -3.475 -3.212 4.002 1.00 96.94 99 VAL A C 1
ATOM 763 O O . VAL A 1 99 ? -2.825 -2.180 3.820 1.00 96.94 99 VAL A O 1
ATOM 766 N N . LYS A 1 100 ? -2.969 -4.242 4.695 1.00 96.81 100 LYS A N 1
ATOM 767 C CA . LYS A 1 100 ? -1.619 -4.260 5.286 1.00 96.81 100 LYS A CA 1
ATOM 768 C C . LYS A 1 100 ? -0.533 -3.948 4.252 1.00 96.81 100 LYS A C 1
ATOM 770 O O . LYS A 1 100 ? 0.323 -3.112 4.515 1.00 96.81 100 LYS A O 1
ATOM 775 N N . ARG A 1 101 ? -0.555 -4.555 3.061 1.00 94.88 101 ARG A N 1
ATOM 776 C CA . ARG A 1 101 ? 0.444 -4.258 2.010 1.00 94.88 101 ARG A CA 1
ATOM 777 C C . ARG A 1 101 ? 0.342 -2.837 1.463 1.00 94.88 101 ARG A C 1
ATOM 779 O O . ARG A 1 101 ? 1.363 -2.283 1.060 1.00 94.88 101 ARG A O 1
ATOM 786 N N . ARG A 1 102 ? -0.855 -2.245 1.438 1.00 93.81 102 ARG A N 1
ATOM 787 C CA . ARG A 1 102 ? -1.061 -0.879 0.929 1.00 93.81 102 ARG A CA 1
ATOM 788 C C . ARG A 1 102 ? -0.630 0.176 1.938 1.00 93.81 102 ARG A C 1
ATOM 790 O O . ARG A 1 102 ? 0.282 0.963 1.671 1.00 93.81 102 ARG A O 1
ATOM 797 N N . VAL A 1 103 ? -1.251 0.149 3.109 1.00 95.62 103 VAL A N 1
ATOM 798 C CA . VAL A 1 103 ? -1.184 1.238 4.092 1.00 95.62 103 VAL A CA 1
ATOM 799 C C . VAL A 1 103 ? -0.589 0.812 5.429 1.00 95.62 103 VAL A C 1
ATOM 801 O O . VAL A 1 103 ? -0.435 1.636 6.311 1.00 95.62 103 VAL A O 1
ATOM 804 N N . ARG A 1 104 ? -0.137 -0.444 5.554 1.00 97.31 104 ARG A N 1
ATOM 805 C CA . ARG A 1 104 ? 0.662 -0.968 6.680 1.00 97.31 104 ARG A CA 1
ATOM 806 C C . ARG A 1 104 ? -0.018 -1.177 8.042 1.00 97.31 104 ARG A C 1
ATOM 808 O O . ARG A 1 104 ? 0.722 -1.451 8.990 1.00 97.31 104 ARG A O 1
ATOM 815 N N . PRO A 1 105 ? -1.355 -1.187 8.228 1.00 97.56 105 PRO A N 1
ATOM 816 C CA . PRO A 1 105 ? -1.895 -1.515 9.540 1.00 97.56 105 PRO A CA 1
ATOM 817 C C . PRO A 1 105 ? -1.450 -2.920 9.966 1.00 97.56 105 PRO A C 1
ATOM 819 O O . PRO A 1 105 ? -1.545 -3.897 9.221 1.00 97.56 105 PRO A O 1
ATOM 822 N N . GLY A 1 106 ? -0.916 -3.000 11.183 1.00 96.75 106 GLY A N 1
ATOM 823 C CA . GLY A 1 106 ? -0.394 -4.237 11.754 1.00 96.75 106 GLY A CA 1
ATOM 824 C C . GLY A 1 106 ? 1.027 -4.608 11.323 1.00 96.75 106 GLY A C 1
ATOM 825 O O . GLY A 1 106 ? 1.453 -5.712 11.643 1.00 96.75 106 GLY A O 1
ATOM 826 N N . MET A 1 107 ? 1.768 -3.727 10.636 1.00 97.38 107 MET A N 1
ATOM 827 C CA . MET A 1 107 ? 3.206 -3.930 10.365 1.00 97.38 107 MET A CA 1
ATOM 828 C C . MET A 1 107 ? 4.131 -3.352 11.445 1.00 97.38 107 MET A C 1
ATOM 830 O O . MET A 1 107 ? 5.327 -3.633 11.430 1.00 97.38 107 MET A O 1
ATOM 834 N N . GLY A 1 108 ? 3.587 -2.584 12.391 1.00 96.06 108 GLY A N 1
ATOM 835 C CA . GLY A 1 108 ? 4.351 -2.024 13.503 1.00 96.06 108 GLY A CA 1
ATOM 836 C C . GLY A 1 108 ? 4.523 -2.999 14.670 1.00 96.06 108 GLY A C 1
ATOM 837 O O . GLY A 1 108 ? 4.160 -4.172 14.595 1.00 96.06 108 GLY A O 1
ATOM 838 N N . ARG A 1 109 ? 5.044 -2.513 15.802 1.00 96.62 109 ARG A N 1
ATOM 839 C CA . ARG A 1 109 ? 5.431 -3.336 16.970 1.00 96.62 109 ARG A CA 1
ATOM 840 C C . ARG A 1 109 ? 4.364 -4.332 17.447 1.00 96.62 109 ARG A C 1
ATOM 842 O O . ARG A 1 109 ? 4.711 -5.421 17.884 1.00 96.62 109 ARG A O 1
ATOM 849 N N . CYS A 1 110 ? 3.082 -3.973 17.369 1.00 96.50 110 CYS A N 1
ATOM 850 C CA . CYS A 1 110 ? 1.986 -4.833 17.822 1.00 96.50 110 CYS A CA 1
ATOM 851 C C . CYS A 1 110 ? 1.625 -5.977 16.863 1.00 96.50 110 CYS A C 1
ATOM 853 O O . CYS A 1 110 ? 0.782 -6.799 17.213 1.00 96.50 110 CYS A O 1
ATOM 855 N N . GLN A 1 111 ? 2.191 -6.001 15.651 1.00 96.31 111 GLN A N 1
ATOM 856 C CA . GLN A 1 111 ? 1.962 -7.033 14.631 1.00 96.31 111 GLN A CA 1
ATOM 857 C C . GLN A 1 111 ? 0.472 -7.297 14.322 1.00 96.31 111 GLN A C 1
ATOM 859 O O . GLN A 1 111 ? 0.073 -8.405 13.977 1.00 96.31 111 GLN A O 1
ATOM 864 N N . GLY A 1 112 ? -0.373 -6.267 14.455 1.00 96.38 112 GLY A N 1
ATOM 865 C CA . GLY A 1 112 ? -1.815 -6.345 14.191 1.00 96.38 112 GLY A CA 1
ATOM 866 C C . GLY A 1 112 ? -2.676 -6.715 15.399 1.00 96.38 112 GLY A C 1
ATOM 867 O O . GLY A 1 112 ? -3.896 -6.642 15.299 1.00 96.38 112 GLY A O 1
ATOM 868 N N . GLY A 1 113 ? -2.081 -7.000 16.563 1.00 96.88 113 GLY A N 1
ATOM 869 C CA . GLY A 1 113 ? -2.818 -7.439 17.756 1.00 96.88 113 GLY A CA 1
ATOM 870 C C . GLY A 1 113 ? -3.931 -6.493 18.232 1.00 96.88 113 GLY A C 1
ATOM 871 O O . GLY A 1 113 ? -4.872 -6.946 18.870 1.00 96.88 113 GLY A O 1
ATOM 872 N N . PHE A 1 114 ? -3.861 -5.199 17.891 1.00 96.62 114 PHE A N 1
ATOM 873 C CA . PHE A 1 114 ? -4.887 -4.209 18.256 1.00 96.62 114 PHE A CA 1
ATOM 874 C C . PHE A 1 114 ? -5.733 -3.736 17.072 1.00 96.62 114 PHE A C 1
ATOM 876 O O . PHE A 1 114 ? -6.949 -3.634 17.186 1.00 96.62 114 PHE A O 1
ATOM 883 N N . CYS A 1 115 ? -5.109 -3.416 15.934 1.00 97.81 115 CYS A N 1
ATOM 884 C CA . CYS A 1 115 ? -5.815 -2.790 14.816 1.00 97.81 115 CYS A CA 1
ATOM 885 C C . CYS A 1 115 ? -6.475 -3.793 13.862 1.00 97.81 115 CYS A C 1
ATOM 887 O O . CYS A 1 115 ? -7.384 -3.397 13.142 1.00 97.81 115 CYS A O 1
ATOM 889 N N . SER A 1 116 ? -6.075 -5.072 13.839 1.00 97.75 116 SER A N 1
ATOM 890 C CA . SER A 1 116 ? -6.640 -6.047 12.892 1.00 97.75 116 SER A CA 1
ATOM 891 C C . SER A 1 116 ? -8.162 -6.228 13.007 1.00 97.75 116 SER A C 1
ATOM 893 O O . SER A 1 116 ? -8.800 -6.238 11.955 1.00 97.75 116 SER A O 1
ATOM 895 N N . PRO A 1 117 ? -8.780 -6.296 14.207 1.00 97.75 117 PRO A N 1
ATOM 896 C CA . PRO A 1 117 ? -10.241 -6.329 14.328 1.00 97.75 117 PRO A CA 1
ATOM 897 C C . PRO A 1 117 ? -10.927 -5.067 13.786 1.00 97.75 117 PRO A C 1
ATOM 899 O O . PRO A 1 117 ? -11.974 -5.160 13.155 1.00 97.75 117 PRO A O 1
ATOM 902 N N . LEU A 1 118 ? -10.319 -3.891 13.983 1.00 98.25 118 LEU A N 1
ATOM 903 C CA . LEU A 1 118 ? -10.842 -2.620 13.468 1.00 98.25 118 LEU A CA 1
ATOM 904 C C . LEU A 1 118 ? -10.761 -2.565 11.939 1.00 98.25 118 LEU A C 1
ATOM 906 O O . LEU A 1 118 ? -11.724 -2.186 11.286 1.00 98.25 118 LEU A O 1
ATOM 910 N N . VAL A 1 119 ? -9.638 -3.007 11.365 1.00 98.31 119 VAL A N 1
ATOM 911 C CA . VAL A 1 119 ? -9.469 -3.123 9.909 1.00 98.31 119 VAL A CA 1
ATOM 912 C C . VAL A 1 119 ? -10.502 -4.087 9.328 1.00 98.31 119 VAL A C 1
ATOM 914 O O . VAL A 1 119 ? -11.127 -3.764 8.326 1.00 98.31 119 VAL A O 1
ATOM 917 N N . ALA A 1 120 ? -10.717 -5.248 9.956 1.00 98.25 120 ALA A N 1
ATOM 918 C CA . ALA A 1 120 ? -11.725 -6.210 9.512 1.00 98.25 120 ALA A CA 1
ATOM 919 C C . ALA A 1 120 ? -13.136 -5.606 9.519 1.00 98.25 120 ALA A C 1
ATOM 921 O O . ALA A 1 120 ? -13.875 -5.784 8.556 1.00 98.25 120 ALA A O 1
ATOM 922 N N . LYS A 1 121 ? -13.477 -4.850 10.570 1.00 98.38 121 LYS A N 1
ATOM 923 C CA . LYS A 1 121 ? -14.751 -4.134 10.675 1.00 98.38 121 LYS A CA 1
ATOM 924 C C . LYS A 1 121 ? -14.921 -3.098 9.558 1.00 98.38 121 LYS A C 1
ATOM 926 O O . LYS A 1 121 ? -15.957 -3.099 8.911 1.00 98.38 121 LYS A O 1
ATOM 931 N N . ILE A 1 122 ? -13.904 -2.276 9.291 1.00 98.38 122 ILE A N 1
ATOM 932 C CA . ILE A 1 122 ? -13.947 -1.275 8.208 1.00 98.38 122 ILE A CA 1
ATOM 933 C C . ILE A 1 122 ? -14.130 -1.951 6.844 1.00 98.38 122 ILE A C 1
ATOM 935 O O . ILE A 1 122 ? -14.919 -1.481 6.033 1.00 98.38 122 ILE A O 1
ATOM 939 N N . ILE A 1 123 ? -13.432 -3.066 6.596 1.00 98.31 123 ILE A N 1
ATOM 940 C CA . ILE A 1 123 ? -13.598 -3.842 5.358 1.00 98.31 123 ILE A CA 1
ATOM 941 C C . ILE A 1 123 ? -15.034 -4.362 5.243 1.00 98.31 123 ILE A C 1
ATOM 943 O O . ILE A 1 123 ? -15.640 -4.220 4.189 1.00 98.31 123 ILE A O 1
ATOM 947 N N . ALA A 1 124 ? -15.574 -4.952 6.310 1.00 98.25 124 ALA A N 1
ATOM 948 C CA . ALA A 1 124 ? -16.927 -5.498 6.319 1.00 98.25 124 ALA A CA 1
ATOM 949 C C . ALA A 1 124 ? -17.983 -4.413 6.046 1.00 98.25 124 ALA A C 1
ATOM 951 O O . ALA A 1 124 ? -18.821 -4.573 5.163 1.00 98.25 124 ALA A O 1
ATOM 952 N N . GLU A 1 125 ? -17.873 -3.266 6.722 1.00 97.94 125 GLU A N 1
ATOM 953 C CA . GLU A 1 125 ? -18.745 -2.106 6.510 1.00 97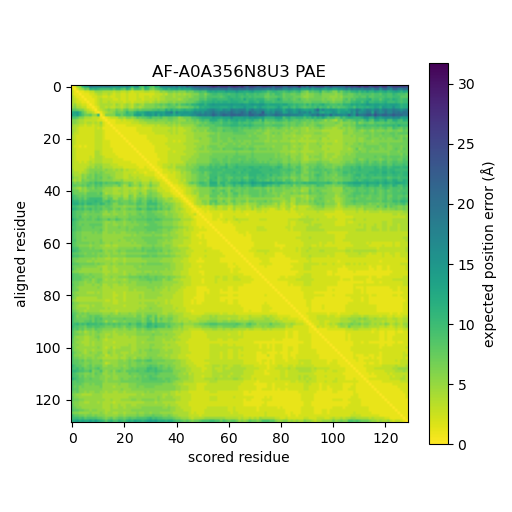.94 12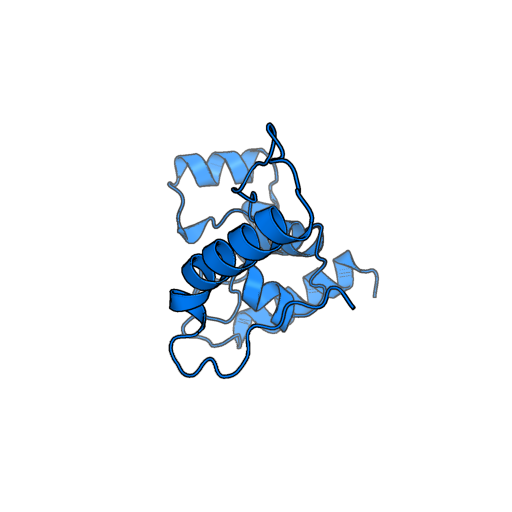5 GLU A CA 1
ATOM 954 C C . GLU A 1 125 ? -18.644 -1.557 5.078 1.00 97.94 125 GLU A C 1
ATOM 956 O O . GLU A 1 125 ? -19.667 -1.241 4.475 1.00 97.94 125 GLU A O 1
ATOM 961 N N . HIS A 1 126 ? -17.433 -1.478 4.516 1.00 97.50 126 HIS A N 1
ATOM 962 C CA . HIS A 1 126 ? -17.202 -1.002 3.150 1.00 97.50 126 HIS A CA 1
ATOM 963 C C . HIS A 1 126 ? -17.749 -1.966 2.082 1.00 97.50 126 HIS A C 1
ATOM 965 O O . HIS A 1 126 ? -18.322 -1.528 1.087 1.00 97.50 126 HIS A O 1
ATOM 971 N N . GLU A 1 127 ? -17.585 -3.279 2.273 1.00 96.81 127 GLU A N 1
ATOM 972 C CA . GLU A 1 127 ? -18.050 -4.302 1.324 1.00 96.81 127 GLU A CA 1
ATOM 973 C C . GLU A 1 127 ? -19.517 -4.720 1.545 1.00 96.81 127 GLU A C 1
ATOM 975 O O . GLU A 1 127 ? -20.083 -5.426 0.709 1.00 96.81 127 GLU A O 1
ATOM 980 N N . GLY A 1 128 ? -20.148 -4.281 2.638 1.00 96.38 128 GLY A N 1
ATOM 981 C CA . GLY A 1 128 ? -21.542 -4.585 2.965 1.00 96.38 128 GLY A CA 1
ATOM 982 C C . GLY A 1 128 ? -21.779 -6.033 3.409 1.00 96.38 128 GLY A C 1
ATOM 983 O O . GLY A 1 128 ? -22.807 -6.610 3.045 1.00 96.38 128 GLY A O 1
ATOM 984 N N . ILE A 1 129 ? -20.838 -6.617 4.162 1.00 93.19 129 ILE A N 1
ATOM 985 C CA . ILE A 1 129 ? -20.884 -8.011 4.654 1.00 93.19 129 ILE A CA 1
ATOM 986 C C . ILE A 1 129 ? -20.871 -8.124 6.178 1.00 93.19 129 ILE A C 1
ATOM 988 O O . ILE A 1 129 ? -20.379 -7.193 6.852 1.00 93.19 129 ILE A O 1
#

Sequence (129 aa):
SNVYEAAGIQSPGITAAPAIAVDIRNWIKEDLKAKEKSNFNPVYKHTPRLANLSDEERAKYIAQNPEYGEMICRCEEVSKGEIIDALESPLKVATIDGVKRRVRPGMGRCQGGFCSPLVAKIIAEHEGI

pLDDT: mean 93.94, std 5.0, range [62.25, 98.5]